Protein AF-A0A7S2PQ21-F1 (afdb_monomer)

Structure (mmCIF, N/CA/C/O backbone):
data_AF-A0A7S2PQ21-F1
#
_entry.id   AF-A0A7S2PQ21-F1
#
loop_
_atom_site.group_PDB
_atom_site.id
_atom_site.type_symbol
_atom_site.label_atom_id
_atom_site.label_alt_id
_atom_site.label_comp_id
_atom_site.label_asym_id
_atom_site.label_entity_id
_atom_site.label_seq_id
_atom_site.pdbx_PDB_ins_code
_atom_site.Cartn_x
_atom_site.Cartn_y
_atom_site.Cartn_z
_atom_site.occupancy
_atom_site.B_iso_or_equiv
_atom_site.auth_seq_id
_atom_site.auth_comp_id
_atom_site.auth_asym_id
_atom_site.auth_atom_id
_atom_site.pdbx_PDB_model_num
ATOM 1 N N . LEU A 1 1 ? -9.862 -6.350 12.974 1.00 85.56 1 LEU A N 1
ATOM 2 C CA . LEU A 1 1 ? -9.226 -5.192 12.278 1.00 85.56 1 LEU A CA 1
ATOM 3 C C . LEU A 1 1 ? -7.783 -5.440 11.818 1.00 85.56 1 LEU A C 1
ATOM 5 O O . LEU A 1 1 ? -7.536 -5.304 10.628 1.00 85.56 1 LEU A O 1
ATOM 9 N N . THR A 1 2 ? -6.834 -5.803 12.693 1.00 87.31 2 THR A N 1
ATOM 10 C CA . THR A 1 2 ? -5.398 -5.960 12.340 1.00 87.31 2 TH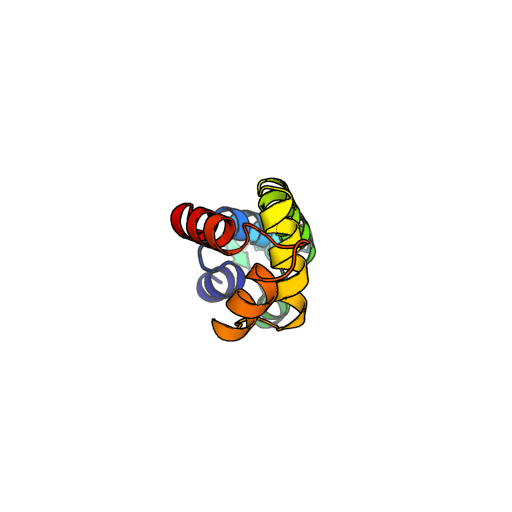R A CA 1
ATOM 11 C C . THR A 1 2 ? -5.142 -6.865 11.132 1.00 87.31 2 THR A C 1
ATOM 13 O O . THR A 1 2 ? -4.386 -6.486 10.244 1.00 87.31 2 THR A O 1
ATOM 16 N N . GLY A 1 3 ? -5.821 -8.014 11.042 1.00 87.88 3 GLY A N 1
ATOM 17 C CA . GLY A 1 3 ? -5.714 -8.908 9.882 1.00 87.88 3 GLY A CA 1
ATOM 18 C C . GLY A 1 3 ? -6.205 -8.282 8.570 1.00 87.88 3 GLY A C 1
ATOM 19 O O . GLY A 1 3 ? -5.571 -8.467 7.537 1.00 87.88 3 GLY A O 1
ATOM 20 N N . ILE A 1 4 ? -7.282 -7.488 8.610 1.00 88.00 4 ILE A N 1
ATOM 21 C CA . ILE A 1 4 ? -7.814 -6.787 7.428 1.00 88.00 4 ILE A CA 1
ATOM 22 C C . ILE A 1 4 ? -6.829 -5.708 6.979 1.00 88.00 4 ILE A C 1
ATOM 24 O O . ILE A 1 4 ? -6.499 -5.636 5.800 1.00 88.00 4 ILE A O 1
ATOM 28 N N . VAL A 1 5 ? -6.311 -4.923 7.930 1.00 87.56 5 VAL A N 1
ATOM 29 C CA . VAL A 1 5 ? -5.291 -3.903 7.664 1.00 87.56 5 VAL A CA 1
ATOM 30 C C . VAL A 1 5 ? -4.072 -4.552 7.016 1.00 87.56 5 VAL A C 1
ATOM 32 O O . VAL A 1 5 ? -3.702 -4.155 5.922 1.00 87.56 5 VAL A O 1
ATOM 35 N N . TYR A 1 6 ? -3.504 -5.602 7.613 1.00 85.88 6 TYR A N 1
ATOM 36 C CA . TYR A 1 6 ? -2.347 -6.289 7.036 1.00 85.88 6 TYR A CA 1
ATOM 37 C C . TYR A 1 6 ? -2.639 -6.882 5.650 1.00 85.88 6 TYR A C 1
ATOM 39 O O . TYR A 1 6 ? -1.829 -6.740 4.739 1.00 85.88 6 TYR A O 1
ATOM 47 N N . GLN A 1 7 ? -3.800 -7.513 5.451 1.00 83.69 7 GLN A N 1
ATOM 48 C CA . GLN A 1 7 ? -4.172 -8.089 4.157 1.00 83.69 7 GLN A CA 1
ATOM 49 C C . GLN A 1 7 ? -4.242 -7.021 3.057 1.00 83.69 7 GLN A C 1
ATOM 51 O O . GLN A 1 7 ? -3.760 -7.259 1.948 1.00 83.69 7 GLN A O 1
ATOM 56 N N . LYS A 1 8 ? -4.833 -5.864 3.375 1.00 80.62 8 LYS A N 1
ATOM 57 C CA . LYS A 1 8 ? -5.026 -4.734 2.462 1.00 80.62 8 LYS A CA 1
ATOM 58 C C . LYS A 1 8 ? -3.703 -4.011 2.187 1.00 80.62 8 LYS A C 1
ATOM 60 O O . LYS A 1 8 ? -3.397 -3.700 1.045 1.00 80.62 8 LYS A O 1
ATOM 65 N N . THR A 1 9 ? -2.880 -3.800 3.206 1.00 82.25 9 THR A N 1
ATOM 66 C CA . THR A 1 9 ? -1.699 -2.925 3.118 1.00 82.25 9 THR A CA 1
ATOM 67 C C . THR A 1 9 ? -0.384 -3.676 2.939 1.00 82.25 9 THR A C 1
ATOM 69 O O . THR A 1 9 ? 0.657 -3.050 2.743 1.00 82.25 9 THR A O 1
ATOM 72 N N . LYS A 1 10 ? -0.408 -5.010 3.068 1.00 80.50 10 LYS A N 1
ATOM 73 C CA . LYS A 1 10 ? 0.768 -5.896 3.115 1.00 80.50 10 LYS A CA 1
ATOM 74 C C . LYS A 1 10 ? 1.813 -5.471 4.153 1.00 80.50 10 LYS A C 1
ATOM 76 O O . LYS A 1 10 ? 2.994 -5.760 4.009 1.00 80.50 10 LYS A O 1
ATOM 81 N N . GLY A 1 11 ? 1.374 -4.779 5.206 1.00 78.00 11 GLY A N 1
ATOM 82 C CA . GLY A 1 11 ? 2.247 -4.290 6.274 1.00 78.00 11 GLY A CA 1
ATOM 83 C C . GLY A 1 11 ? 3.043 -3.031 5.923 1.00 78.00 11 GLY A C 1
ATOM 84 O O . GLY A 1 11 ? 3.855 -2.600 6.734 1.00 78.00 11 GLY A O 1
ATOM 85 N N . ASN A 1 12 ? 2.807 -2.408 4.766 1.00 77.06 12 ASN A N 1
ATOM 86 C CA . ASN A 1 12 ? 3.461 -1.152 4.417 1.00 77.06 12 ASN A CA 1
ATOM 87 C C . ASN A 1 12 ? 2.916 -0.000 5.298 1.00 77.06 12 ASN A C 1
ATOM 89 O O . ASN A 1 12 ? 1.715 0.284 5.224 1.00 77.06 12 ASN A O 1
ATOM 93 N N . PRO A 1 13 ? 3.751 0.691 6.103 1.00 79.81 13 PRO A N 1
ATOM 94 C CA . PRO A 1 13 ? 3.283 1.708 7.052 1.00 79.81 13 PRO A CA 1
ATOM 95 C C . PRO A 1 13 ? 2.517 2.875 6.416 1.00 79.81 13 PRO A C 1
ATOM 97 O O . PRO A 1 13 ? 1.564 3.372 7.014 1.00 79.81 13 PRO A O 1
ATOM 100 N N . PHE A 1 14 ? 2.877 3.280 5.194 1.00 76.94 14 PHE A N 1
ATOM 101 C CA . PHE A 1 14 ? 2.149 4.316 4.461 1.00 76.94 14 PHE A CA 1
ATOM 102 C C . PHE A 1 14 ? 0.738 3.837 4.109 1.00 76.94 14 PHE A C 1
ATOM 104 O O . PHE A 1 14 ? -0.242 4.504 4.428 1.00 76.94 14 PHE A O 1
ATOM 111 N N . PHE A 1 15 ? 0.607 2.633 3.543 1.00 77.88 15 PHE A N 1
ATOM 112 C CA . PHE A 1 15 ? -0.708 2.064 3.242 1.00 77.88 15 PHE A CA 1
ATOM 113 C C . PHE A 1 15 ? -1.547 1.817 4.497 1.00 77.88 15 PHE A C 1
ATOM 115 O O . PHE A 1 15 ? -2.764 1.971 4.448 1.00 77.88 15 PHE A O 1
ATOM 122 N N . VAL A 1 16 ? -0.922 1.465 5.625 1.00 86.56 16 VAL A N 1
ATOM 123 C CA . VAL A 1 16 ? -1.603 1.386 6.927 1.00 86.56 16 VAL A CA 1
ATOM 124 C C . VAL A 1 16 ? -2.195 2.736 7.306 1.00 86.56 16 VAL A C 1
ATOM 126 O O . VAL A 1 16 ? -3.380 2.800 7.630 1.00 86.56 16 VAL A O 1
ATOM 129 N N . LEU A 1 17 ? -1.403 3.805 7.235 1.00 85.69 17 LEU A N 1
ATOM 130 C CA . LEU A 1 17 ? -1.861 5.145 7.582 1.00 85.69 17 LEU A CA 1
ATOM 131 C C . LEU A 1 17 ? -3.016 5.600 6.676 1.00 85.69 17 LEU A C 1
ATOM 133 O O . LEU A 1 17 ? -4.056 6.026 7.178 1.00 85.69 17 LEU A O 1
ATOM 137 N N . GLU A 1 18 ? -2.865 5.449 5.362 1.00 79.56 18 GLU A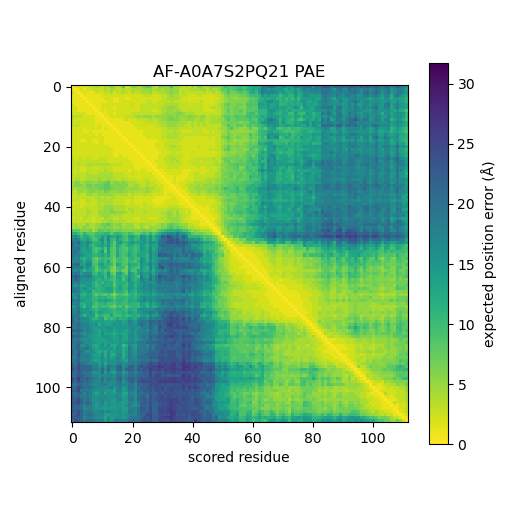 N 1
ATOM 138 C CA . GLU A 1 18 ? -3.869 5.858 4.373 1.00 79.56 18 GLU A CA 1
ATOM 139 C C . GLU A 1 18 ? -5.172 5.063 4.499 1.00 79.56 18 GLU A C 1
ATOM 141 O O . GLU A 1 18 ? -6.266 5.630 4.487 1.00 79.56 18 GLU A O 1
ATOM 146 N N . PHE A 1 19 ? -5.072 3.745 4.687 1.00 84.56 19 PHE A N 1
ATOM 147 C CA . PHE A 1 19 ? -6.242 2.895 4.875 1.00 84.56 19 PHE A CA 1
ATOM 148 C C . PHE A 1 19 ? -6.996 3.267 6.158 1.00 84.56 19 PHE A C 1
ATOM 150 O O . PHE A 1 19 ? -8.214 3.435 6.131 1.00 84.56 19 PHE A O 1
ATOM 157 N N . MET A 1 20 ? -6.285 3.490 7.267 1.00 88.12 20 MET A N 1
ATOM 158 C CA . MET A 1 20 ? -6.900 3.906 8.533 1.00 88.12 20 MET A CA 1
ATOM 159 C C . MET A 1 20 ? -7.573 5.283 8.432 1.00 88.12 20 MET A C 1
ATOM 161 O O . MET A 1 20 ? -8.665 5.471 8.974 1.00 88.12 20 MET A O 1
ATOM 165 N N . GLN A 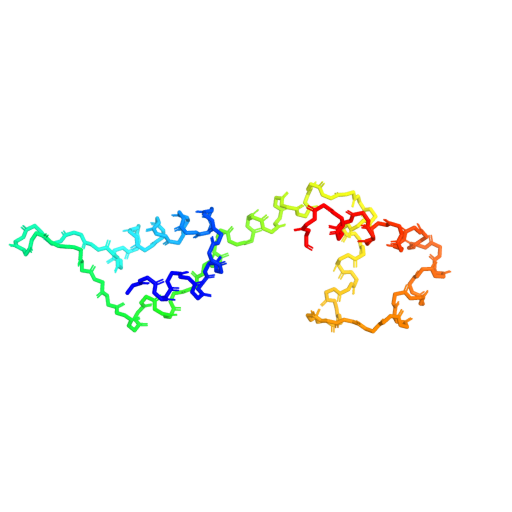1 21 ? -6.965 6.236 7.716 1.00 85.88 21 GLN A N 1
ATOM 166 C CA . GLN A 1 21 ? -7.574 7.543 7.455 1.00 85.88 21 GLN A CA 1
ATOM 167 C C . GLN A 1 21 ? -8.839 7.430 6.597 1.00 85.88 21 GLN A C 1
ATOM 169 O O . GLN A 1 21 ? -9.845 8.055 6.931 1.00 85.88 21 GLN A O 1
ATOM 174 N N . SER A 1 22 ? -8.821 6.600 5.549 1.00 84.12 22 SER A N 1
ATOM 175 C CA . SER A 1 22 ? -9.989 6.335 4.698 1.00 84.12 22 SER A CA 1
ATOM 176 C C . SER A 1 22 ? -11.156 5.737 5.493 1.00 84.12 22 SER A C 1
ATOM 178 O O . SER A 1 22 ? -12.288 6.212 5.403 1.00 84.12 22 SER A O 1
ATOM 180 N N . LEU A 1 23 ? -10.885 4.747 6.352 1.00 87.88 23 LEU A N 1
ATOM 181 C CA . LEU A 1 23 ? -11.918 4.154 7.206 1.00 87.88 23 LEU A CA 1
ATOM 182 C C . LEU A 1 23 ? -12.526 5.182 8.163 1.00 87.88 23 LEU A C 1
ATOM 184 O O . LEU A 1 23 ? -13.737 5.184 8.381 1.00 87.88 23 LEU A O 1
ATOM 188 N N . LYS A 1 24 ? -11.705 6.075 8.724 1.00 88.75 24 LYS A N 1
ATOM 189 C CA . LYS A 1 24 ? -12.186 7.147 9.600 1.00 88.75 24 LYS A CA 1
ATOM 190 C C . LYS A 1 24 ? -13.024 8.173 8.832 1.00 88.75 24 LYS A C 1
ATOM 192 O O . LYS A 1 24 ? -14.100 8.533 9.301 1.00 88.75 24 LYS A O 1
ATOM 197 N N . SER A 1 25 ? -12.556 8.647 7.675 1.00 83.56 25 SER A N 1
ATOM 198 C CA . SER A 1 25 ? -13.245 9.689 6.896 1.00 83.56 25 SER A CA 1
ATOM 199 C C . SER A 1 25 ? -14.594 9.219 6.349 1.00 83.56 25 SER A C 1
ATOM 201 O O . SER A 1 25 ? -15.534 10.005 6.285 1.00 83.56 25 SER A O 1
ATOM 203 N N . ARG A 1 26 ? -14.715 7.924 6.036 1.00 84.94 26 ARG A N 1
ATOM 204 C CA . ARG A 1 26 ? -15.963 7.277 5.600 1.00 84.94 26 ARG A CA 1
ATOM 205 C C . ARG A 1 26 ? -16.873 6.846 6.755 1.00 84.94 26 ARG A C 1
ATOM 207 O O . ARG A 1 26 ? -17.926 6.265 6.516 1.00 84.94 26 ARG A O 1
ATOM 214 N N . GLY A 1 27 ? -16.476 7.083 8.008 1.00 87.81 27 GLY A N 1
ATOM 215 C CA . GLY A 1 27 ? -17.244 6.665 9.184 1.00 8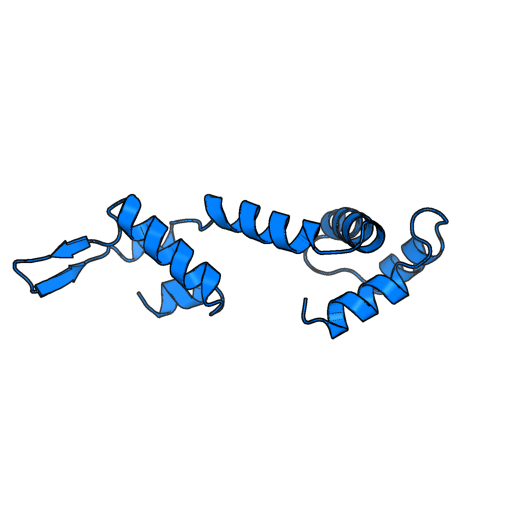7.81 27 GLY A CA 1
ATOM 216 C C . GLY A 1 27 ? -17.301 5.145 9.384 1.00 87.81 27 GLY A C 1
ATOM 217 O O . GLY A 1 27 ? -18.165 4.651 10.101 1.00 87.81 27 GLY A O 1
ATOM 218 N N . LEU A 1 28 ? -16.393 4.388 8.775 1.00 89.31 28 LEU A N 1
ATOM 219 C CA . LEU A 1 28 ? -16.311 2.929 8.899 1.00 89.31 28 LEU A CA 1
ATOM 220 C C . LEU A 1 28 ? -15.491 2.492 10.116 1.00 89.31 28 LEU A C 1
ATOM 222 O O . LEU A 1 28 ? -15.643 1.376 10.610 1.00 89.31 28 LEU A O 1
ATOM 226 N N . LEU A 1 29 ? -14.653 3.397 10.620 1.00 92.38 29 LEU A N 1
ATOM 227 C CA . LEU A 1 29 ? -13.954 3.283 11.889 1.00 92.38 29 LEU A CA 1
ATOM 228 C C . LEU A 1 29 ? -14.335 4.475 12.770 1.00 92.38 29 LEU A C 1
ATOM 230 O O . LEU A 1 29 ? -13.921 5.605 12.514 1.00 92.38 29 LEU A O 1
ATOM 234 N N . GLN A 1 30 ? -15.112 4.218 13.821 1.00 93.56 30 GLN A N 1
ATOM 235 C CA . GLN A 1 30 ? -15.613 5.254 14.724 1.00 93.56 30 GLN A CA 1
ATOM 236 C C . GLN A 1 30 ? -15.238 4.956 16.169 1.00 93.56 30 GLN A C 1
ATOM 238 O O . GLN A 1 30 ? -15.210 3.803 16.600 1.00 93.56 30 GLN A O 1
ATOM 243 N N . TYR A 1 31 ? -14.970 6.003 16.941 1.00 93.25 31 TYR A N 1
ATOM 244 C CA . TYR A 1 31 ? -14.761 5.862 18.373 1.00 93.25 31 TYR A CA 1
ATOM 245 C C . TYR A 1 31 ? -16.105 5.953 19.101 1.00 93.25 31 TYR A C 1
ATOM 247 O O . TYR A 1 31 ? -16.762 6.992 19.073 1.00 93.25 31 TYR A O 1
ATOM 255 N N . ASN A 1 32 ? -16.515 4.870 19.763 1.00 94.31 32 ASN A N 1
ATOM 256 C CA . ASN A 1 32 ? -17.704 4.854 20.605 1.00 94.31 32 ASN A CA 1
ATOM 257 C C . ASN A 1 32 ? -17.326 5.321 22.017 1.00 94.31 32 ASN A C 1
ATOM 259 O O . ASN A 1 32 ? -16.661 4.602 22.767 1.00 94.31 32 ASN A O 1
ATOM 263 N N . SER A 1 33 ? -17.766 6.527 22.376 1.00 92.75 33 SER A N 1
ATOM 264 C CA . SER A 1 33 ? -17.489 7.159 23.670 1.00 92.75 33 SER A CA 1
ATOM 265 C C . SER A 1 33 ? -18.126 6.423 24.852 1.00 92.75 33 SER A C 1
ATOM 267 O O . SER A 1 33 ? -17.503 6.332 25.908 1.00 92.75 33 SER A O 1
ATOM 269 N N . HIS A 1 34 ? -19.319 5.847 24.675 1.00 94.50 34 HIS A N 1
ATOM 270 C CA . HIS A 1 34 ? -20.012 5.086 25.718 1.00 94.50 34 HIS A CA 1
ATOM 271 C C . HIS A 1 34 ? -19.274 3.792 26.063 1.00 94.50 34 HIS A C 1
ATOM 273 O O . HIS A 1 34 ? -19.099 3.461 27.232 1.00 94.50 34 HIS A O 1
ATOM 279 N N . GLN A 1 35 ? -18.804 3.074 25.043 1.00 93.50 35 GLN A N 1
ATOM 280 C CA . GLN A 1 35 ? -18.085 1.810 25.206 1.00 93.50 35 GLN A CA 1
ATOM 281 C C . GLN A 1 35 ? -16.566 1.995 25.364 1.00 93.50 35 GLN A C 1
ATOM 283 O O . GLN A 1 35 ? -15.852 1.011 25.545 1.00 93.50 35 GLN A O 1
ATOM 288 N N . LYS A 1 36 ? -16.068 3.238 25.268 1.00 94.38 36 LYS A N 1
ATOM 289 C CA . LYS A 1 36 ? -14.641 3.609 25.298 1.00 94.38 36 LYS A CA 1
ATOM 290 C C . LYS A 1 36 ? -13.774 2.760 24.360 1.00 94.38 36 LYS A C 1
ATOM 292 O O . LYS A 1 36 ? -12.668 2.350 24.711 1.00 94.38 36 LYS A O 1
ATOM 297 N N . ARG A 1 37 ? -14.286 2.463 23.163 1.00 93.81 37 ARG A N 1
ATOM 298 C CA . ARG A 1 37 ? -13.606 1.601 22.186 1.00 93.81 37 ARG A CA 1
ATOM 299 C C . ARG A 1 37 ? -13.862 2.045 20.759 1.00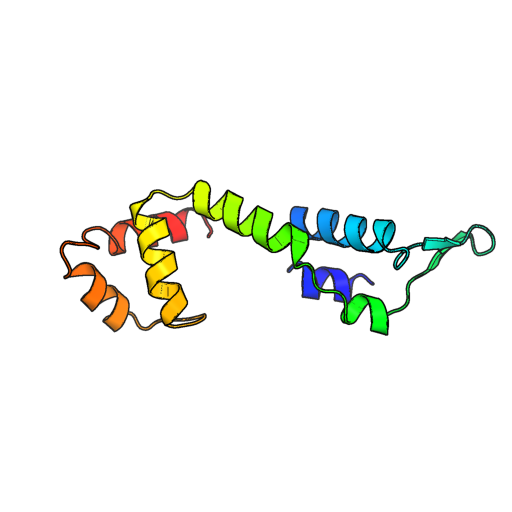 93.81 37 ARG A C 1
ATOM 301 O O . ARG A 1 37 ? -14.892 2.637 20.447 1.00 93.81 37 ARG A O 1
ATOM 308 N N . TRP A 1 38 ? -12.942 1.672 19.880 1.00 93.00 38 TRP A N 1
ATOM 309 C CA . TRP A 1 38 ? -13.169 1.739 18.445 1.00 93.00 38 TRP A CA 1
ATOM 310 C C . TRP A 1 38 ? -14.168 0.664 18.014 1.00 93.00 38 TRP A C 1
ATOM 312 O O . TRP A 1 38 ? -14.116 -0.480 18.482 1.00 93.00 38 TRP A O 1
ATOM 322 N N . VAL A 1 39 ? -15.077 1.057 17.130 1.00 94.25 39 VAL A N 1
ATOM 323 C CA . VAL A 1 39 ? -16.111 0.220 16.531 1.00 94.25 39 VAL A CA 1
ATOM 324 C C . VAL A 1 39 ? -15.963 0.305 15.018 1.00 94.25 39 VAL A C 1
ATOM 326 O O . VAL A 1 39 ? -15.771 1.383 14.455 1.00 94.25 39 VAL A O 1
ATOM 329 N N . TRP A 1 40 ? -16.022 -0.854 14.376 1.00 93.31 40 TRP A N 1
ATOM 330 C CA . TRP A 1 40 ? -15.994 -1.020 12.929 1.00 93.31 40 TRP A CA 1
ATOM 331 C C . TRP A 1 40 ? -16.853 -2.233 12.567 1.00 93.31 40 TRP A C 1
ATOM 333 O O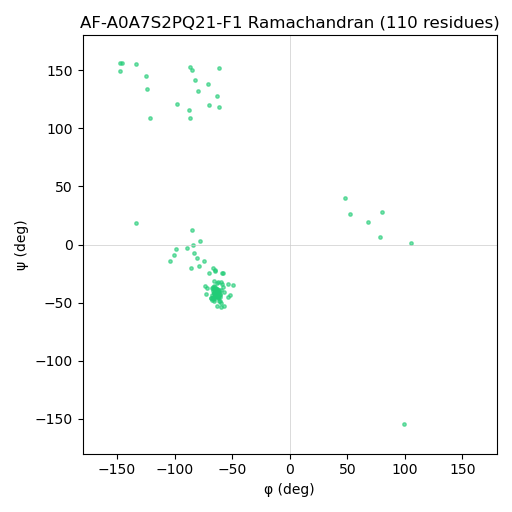 . TRP A 1 40 ? -17.043 -3.132 13.390 1.00 93.31 40 TRP A O 1
ATOM 343 N N . ASN A 1 41 ? -17.353 -2.271 11.336 1.00 89.94 41 ASN A N 1
ATOM 344 C CA . ASN A 1 41 ? -18.008 -3.452 10.779 1.00 89.94 41 ASN A CA 1
ATOM 345 C C . ASN A 1 41 ? -16.989 -4.217 9.924 1.00 89.94 41 ASN A C 1
ATOM 347 O O . ASN A 1 41 ? -16.425 -3.645 8.990 1.00 89.94 41 ASN A O 1
ATOM 351 N N . GLU A 1 42 ? -16.715 -5.482 10.249 1.00 86.31 42 GLU A N 1
ATOM 352 C CA . GLU A 1 42 ? -15.695 -6.264 9.538 1.00 86.31 42 GLU A CA 1
ATOM 353 C C . GLU A 1 42 ? -16.043 -6.551 8.079 1.00 86.31 42 GLU A C 1
ATOM 355 O O . GLU A 1 42 ? -15.147 -6.473 7.239 1.00 86.31 42 GLU A O 1
ATOM 360 N N . ASP A 1 43 ? -17.308 -6.822 7.765 1.00 85.62 43 ASP A N 1
ATOM 361 C CA . ASP A 1 43 ? -17.747 -7.124 6.401 1.00 85.62 43 ASP A CA 1
ATOM 362 C C . ASP A 1 43 ? -17.598 -5.898 5.500 1.00 85.62 43 ASP A C 1
ATOM 364 O O . ASP A 1 43 ? -17.005 -5.977 4.423 1.00 85.62 43 ASP A O 1
ATOM 368 N N . ILE A 1 44 ? -18.024 -4.733 5.997 1.00 84.31 44 ILE A N 1
ATOM 369 C CA . ILE A 1 44 ? -17.892 -3.466 5.269 1.00 84.31 44 ILE A CA 1
ATOM 370 C C . ILE A 1 44 ? -16.409 -3.102 5.111 1.00 84.31 44 ILE A C 1
ATOM 372 O O . ILE A 1 44 ? -15.944 -2.836 4.008 1.00 84.31 44 ILE A O 1
ATOM 376 N N . THR A 1 45 ? -15.623 -3.190 6.189 1.00 85.00 45 THR A N 1
ATOM 377 C CA . THR A 1 45 ? -14.184 -2.858 6.171 1.00 85.00 45 THR A CA 1
ATOM 378 C C . THR A 1 45 ? -13.389 -3.768 5.227 1.00 85.00 45 THR A C 1
ATOM 380 O O . THR A 1 45 ? -12.391 -3.346 4.642 1.00 85.00 45 THR A O 1
ATOM 383 N N . ARG A 1 46 ? -13.802 -5.031 5.069 1.00 82.69 46 ARG A N 1
ATOM 384 C CA . ARG A 1 46 ? -13.181 -5.979 4.134 1.00 82.69 46 ARG A CA 1
ATOM 385 C C . ARG A 1 46 ? -13.529 -5.656 2.679 1.00 82.69 46 ARG A C 1
ATOM 387 O O . ARG A 1 46 ? -12.668 -5.831 1.811 1.00 82.69 46 ARG A O 1
ATOM 394 N N . GLY A 1 47 ? -14.750 -5.181 2.435 1.00 79.00 47 GLY A N 1
ATOM 395 C CA . GLY A 1 47 ? -15.225 -4.726 1.129 1.00 79.00 47 GLY A CA 1
ATOM 396 C C . GLY A 1 47 ? -14.576 -3.425 0.654 1.00 79.00 47 GLY A C 1
ATOM 397 O O . GLY A 1 47 ? -14.451 -3.227 -0.549 1.00 79.00 47 GLY A O 1
ATOM 398 N N . GLU A 1 48 ? -14.084 -2.583 1.567 1.00 80.12 48 GLU A N 1
ATOM 399 C CA . GLU A 1 48 ? -13.429 -1.329 1.189 1.00 80.12 48 GLU A CA 1
ATOM 400 C C . GLU A 1 48 ? -12.158 -1.556 0.371 1.00 80.12 48 GLU A C 1
ATOM 402 O O . GLU A 1 48 ? -11.223 -2.264 0.769 1.00 80.12 48 GLU A O 1
ATOM 407 N N . GLU A 1 49 ? -12.093 -0.898 -0.774 1.00 67.94 49 GLU A N 1
ATOM 408 C CA . GLU A 1 49 ? -10.878 -0.800 -1.558 1.00 67.94 49 GLU A CA 1
ATOM 409 C C . GLU A 1 49 ? -9.996 0.353 -1.064 1.00 67.94 49 GLU A C 1
ATOM 411 O O . GLU A 1 49 ? -10.460 1.388 -0.589 1.00 67.94 49 GLU A O 1
ATOM 416 N N . ILE A 1 50 ? -8.683 0.199 -1.226 1.00 65.38 50 ILE A N 1
ATOM 417 C CA . ILE A 1 50 ? -7.686 1.243 -0.925 1.00 65.38 50 ILE A CA 1
ATOM 418 C C . ILE A 1 50 ? -7.525 2.192 -2.138 1.00 65.38 50 ILE A C 1
ATOM 420 O O . ILE A 1 50 ? -6.563 2.956 -2.233 1.00 65.38 50 ILE A O 1
ATOM 424 N N . THR A 1 51 ? -8.429 2.110 -3.120 1.00 58.41 51 THR A N 1
ATOM 425 C CA . THR A 1 51 ? -8.209 2.493 -4.525 1.00 58.41 51 THR A CA 1
ATOM 426 C C . THR A 1 51 ? -7.820 3.952 -4.725 1.00 58.41 51 THR A C 1
ATOM 428 O O . THR A 1 51 ? -6.996 4.232 -5.593 1.00 58.41 51 THR A O 1
ATOM 431 N N . ASN A 1 52 ? -8.304 4.877 -3.891 1.00 55.09 52 ASN A N 1
ATOM 432 C CA . ASN A 1 52 ? -8.005 6.298 -4.089 1.00 55.09 52 ASN A CA 1
ATOM 433 C C . ASN A 1 52 ? -6.524 6.651 -3.863 1.00 55.09 52 ASN A C 1
ATOM 435 O O . ASN A 1 52 ? -5.973 7.443 -4.622 1.00 55.09 52 ASN A O 1
ATOM 439 N N . ASN A 1 53 ? -5.850 6.037 -2.884 1.00 54.59 53 ASN A N 1
ATOM 440 C CA . ASN A 1 53 ? -4.480 6.434 -2.512 1.00 54.59 53 ASN A CA 1
ATOM 441 C C . ASN A 1 53 ? -3.415 5.455 -3.024 1.00 54.59 53 ASN A C 1
ATOM 443 O O . ASN A 1 53 ? -2.235 5.799 -3.101 1.00 54.59 53 ASN A O 1
ATOM 447 N N . VAL A 1 54 ? -3.828 4.258 -3.458 1.00 61.03 54 VAL A N 1
ATOM 448 C CA . VAL A 1 54 ? -2.952 3.311 -4.162 1.00 61.03 54 VAL A CA 1
ATOM 449 C C . VAL A 1 54 ? -2.534 3.863 -5.519 1.00 61.03 54 VAL A C 1
ATOM 451 O O . VAL A 1 54 ? -1.356 3.786 -5.849 1.00 61.03 54 VAL A O 1
ATOM 454 N N . LEU A 1 55 ? -3.448 4.482 -6.274 1.00 64.31 55 LEU A N 1
ATOM 455 C CA . LEU A 1 55 ? -3.101 5.088 -7.561 1.00 64.31 55 LEU A CA 1
ATOM 456 C C . LEU A 1 55 ? -2.093 6.229 -7.385 1.00 64.31 55 LEU A C 1
ATOM 458 O O . LEU A 1 55 ? -1.126 6.306 -8.139 1.00 64.31 55 LEU A O 1
ATOM 462 N N . HIS A 1 56 ? -2.275 7.068 -6.361 1.00 63.56 56 HIS A N 1
ATOM 463 C CA . HIS A 1 56 ? -1.344 8.151 -6.049 1.00 63.56 56 HIS A CA 1
ATOM 464 C C . HIS A 1 56 ? 0.032 7.615 -5.630 1.00 63.56 56 HIS A C 1
ATOM 466 O O . HIS A 1 56 ? 1.048 8.102 -6.118 1.00 63.56 56 HIS A O 1
ATOM 472 N N . LEU A 1 57 ? 0.095 6.578 -4.782 1.00 62.66 57 LEU A N 1
ATOM 473 C CA . LEU A 1 57 ? 1.378 5.996 -4.379 1.00 62.66 57 LEU A CA 1
ATOM 474 C C . LEU A 1 57 ? 2.077 5.275 -5.532 1.00 62.66 57 LEU A C 1
ATOM 476 O O . LEU A 1 57 ? 3.275 5.465 -5.720 1.00 62.66 57 LEU A O 1
ATOM 480 N N . LEU A 1 58 ? 1.355 4.451 -6.292 1.00 70.94 58 LEU A N 1
ATOM 481 C CA . LEU A 1 58 ? 1.915 3.768 -7.455 1.00 70.94 58 LEU A CA 1
ATOM 482 C C . LEU A 1 58 ? 2.396 4.786 -8.485 1.00 70.94 58 LEU A C 1
ATOM 484 O O . LEU A 1 58 ? 3.497 4.633 -8.996 1.00 70.94 58 LEU A O 1
ATOM 488 N N . SER A 1 59 ? 1.643 5.867 -8.708 1.00 74.00 59 SER A N 1
ATOM 489 C CA . SER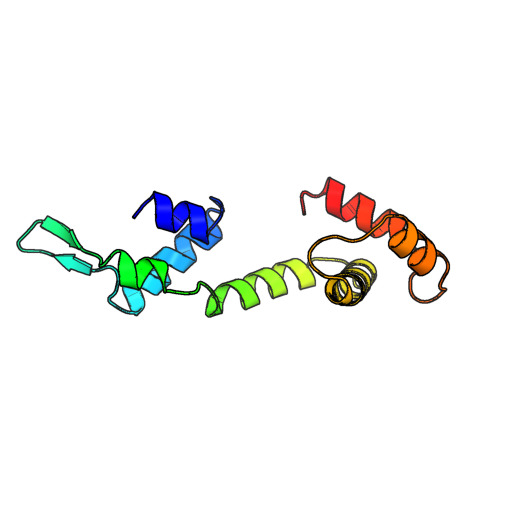 A 1 59 ? 2.082 6.980 -9.557 1.00 74.00 59 SER A CA 1
ATOM 490 C C . SER A 1 59 ? 3.334 7.656 -9.004 1.00 74.00 59 SER A C 1
ATOM 492 O O . SER A 1 59 ? 4.285 7.857 -9.744 1.00 74.00 59 SER A O 1
ATOM 494 N N . SER A 1 60 ? 3.392 7.958 -7.704 1.00 69.44 60 SER A N 1
ATOM 495 C CA . SER A 1 60 ? 4.566 8.581 -7.082 1.00 69.44 60 SER A CA 1
ATOM 496 C C . SER A 1 60 ? 5.807 7.687 -7.136 1.00 69.44 60 SER A C 1
ATOM 498 O O . SER A 1 60 ? 6.892 8.194 -7.404 1.00 69.44 60 SER A O 1
ATOM 500 N N . LYS A 1 61 ? 5.660 6.376 -6.912 1.00 69.62 61 LYS A N 1
ATOM 501 C CA . LYS A 1 61 ? 6.749 5.403 -7.058 1.00 69.62 61 LYS A CA 1
ATOM 502 C C . LYS A 1 61 ? 7.189 5.278 -8.510 1.00 69.62 61 LYS A C 1
ATOM 504 O O . LYS A 1 61 ? 8.379 5.327 -8.783 1.00 69.62 61 LYS A O 1
ATOM 509 N N . MET A 1 62 ? 6.236 5.160 -9.432 1.00 78.56 62 MET A N 1
ATOM 510 C CA . MET A 1 62 ? 6.510 5.042 -10.861 1.00 78.56 62 MET A CA 1
ATOM 511 C C . MET A 1 62 ? 7.219 6.294 -11.386 1.00 78.56 62 MET A C 1
ATOM 513 O O . MET A 1 62 ? 8.212 6.157 -12.083 1.00 78.56 62 MET A O 1
ATOM 517 N N . ASN A 1 63 ? 6.809 7.490 -10.956 1.00 80.06 63 ASN A N 1
ATOM 518 C CA . ASN A 1 63 ? 7.469 8.756 -11.294 1.00 80.06 63 ASN A CA 1
ATOM 519 C C . ASN A 1 63 ? 8.897 8.879 -10.730 1.00 80.06 63 ASN A C 1
ATOM 521 O O . ASN A 1 63 ? 9.672 9.687 -11.229 1.00 80.06 63 ASN A O 1
ATOM 525 N N . GLY A 1 64 ? 9.241 8.119 -9.685 1.00 74.75 64 GLY A N 1
ATOM 526 C CA . GLY A 1 64 ? 10.598 8.056 -9.135 1.00 74.75 64 GLY A CA 1
ATOM 527 C C . GLY A 1 64 ? 11.543 7.142 -9.921 1.00 74.75 64 GLY A C 1
ATOM 528 O O . GLY A 1 64 ? 12.749 7.171 -9.691 1.00 74.75 64 GLY A O 1
ATOM 529 N N . LEU A 1 65 ? 11.012 6.335 -10.843 1.00 79.12 65 LEU A N 1
ATOM 530 C CA . LEU A 1 65 ? 11.796 5.468 -11.717 1.00 79.12 65 LEU A CA 1
ATOM 531 C C . LEU A 1 65 ? 12.232 6.235 -12.967 1.00 79.12 65 LEU A C 1
ATOM 533 O O . LEU A 1 65 ? 11.543 7.148 -13.424 1.00 79.12 65 LEU A O 1
ATOM 537 N N . SER A 1 66 ? 13.352 5.828 -13.564 1.00 79.81 66 SER A N 1
ATOM 538 C CA . SER A 1 66 ? 13.784 6.388 -14.846 1.00 79.81 66 SER A CA 1
ATOM 539 C C . SER A 1 66 ? 12.756 6.108 -15.948 1.00 79.81 66 SER A C 1
ATOM 541 O O . SER A 1 66 ? 12.057 5.090 -15.919 1.00 79.81 66 SER A O 1
ATOM 543 N N . ASP A 1 67 ? 12.692 6.981 -16.955 1.00 79.31 67 ASP A N 1
ATOM 544 C CA . ASP A 1 67 ? 11.745 6.854 -18.073 1.00 79.31 67 ASP A CA 1
ATOM 545 C C . ASP A 1 67 ? 11.824 5.487 -18.771 1.00 79.31 67 ASP A C 1
ATOM 547 O O . ASP A 1 67 ? 10.801 4.923 -19.173 1.00 79.31 67 ASP A O 1
ATOM 551 N N . ASN A 1 68 ? 13.026 4.907 -18.844 1.00 75.00 68 ASN A N 1
ATOM 552 C CA . ASN A 1 68 ? 13.249 3.576 -19.406 1.00 75.00 68 ASN A CA 1
ATOM 553 C C . ASN A 1 68 ? 12.552 2.483 -18.578 1.00 75.00 68 ASN A C 1
ATOM 555 O O . ASN A 1 68 ? 11.886 1.612 -19.138 1.00 75.00 68 ASN A O 1
ATOM 559 N N . VAL A 1 69 ? 12.651 2.547 -17.246 1.00 76.75 69 VAL A N 1
ATOM 560 C CA . VAL A 1 69 ? 12.011 1.579 -16.341 1.00 76.75 69 VAL A CA 1
ATOM 561 C C . VAL A 1 69 ? 10.493 1.777 -16.314 1.00 76.75 69 VAL A C 1
ATOM 563 O O . VAL A 1 69 ? 9.747 0.800 -16.323 1.00 76.75 69 VAL A O 1
ATOM 566 N N . GLN A 1 70 ? 10.004 3.018 -16.363 1.00 82.12 70 GLN A N 1
ATOM 567 C CA . GLN A 1 70 ? 8.564 3.285 -16.463 1.00 82.12 70 GLN A CA 1
ATOM 568 C C . GLN A 1 70 ? 7.963 2.740 -17.764 1.00 82.12 70 GLN A C 1
ATOM 570 O O . GLN A 1 70 ? 6.893 2.131 -17.754 1.00 82.12 70 GLN A O 1
ATOM 575 N N . THR A 1 71 ? 8.641 2.958 -18.892 1.00 79.56 71 THR A N 1
ATOM 576 C CA . THR A 1 71 ? 8.212 2.479 -20.215 1.00 79.56 71 THR A CA 1
ATOM 577 C C . THR A 1 71 ? 8.178 0.954 -20.266 1.00 79.56 71 THR A C 1
ATOM 579 O O . THR A 1 71 ? 7.234 0.367 -20.799 1.00 79.56 71 THR A O 1
ATOM 582 N N . LEU A 1 72 ? 9.152 0.309 -1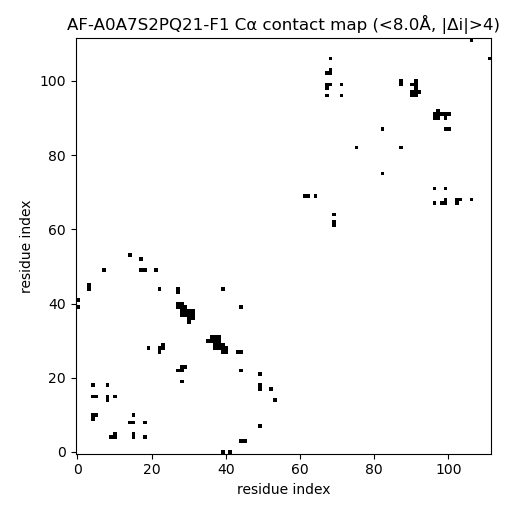9.625 1.00 76.88 72 LEU A N 1
ATOM 583 C CA . LEU A 1 72 ? 9.169 -1.133 -19.435 1.00 76.88 72 LEU A CA 1
ATOM 584 C C . LEU A 1 72 ? 8.001 -1.624 -18.577 1.00 76.88 72 LEU A C 1
ATOM 586 O O . LEU A 1 72 ? 7.279 -2.515 -19.008 1.00 76.88 72 LEU A O 1
ATOM 590 N N . LEU A 1 73 ? 7.792 -1.060 -17.384 1.00 77.69 73 LEU A N 1
ATOM 591 C CA . LEU A 1 73 ? 6.710 -1.487 -16.490 1.00 77.69 73 LEU A CA 1
ATOM 592 C C . LEU A 1 73 ? 5.338 -1.365 -17.161 1.00 77.69 73 LEU A C 1
ATOM 594 O O . LEU A 1 73 ? 4.498 -2.243 -16.990 1.00 77.69 73 LEU A O 1
ATOM 598 N N . LYS A 1 74 ? 5.133 -0.329 -17.985 1.00 80.75 74 LYS A N 1
ATOM 599 C CA . LYS A 1 74 ? 3.922 -0.170 -18.805 1.00 80.75 74 LYS A CA 1
ATOM 600 C C . LYS A 1 74 ? 3.757 -1.306 -19.818 1.00 80.75 74 LYS A C 1
ATOM 602 O O . LYS A 1 74 ? 2.664 -1.850 -19.926 1.00 80.75 74 LYS A O 1
ATOM 607 N N . ALA A 1 75 ? 4.824 -1.684 -20.524 1.00 79.06 75 ALA A N 1
ATOM 608 C CA . ALA A 1 75 ? 4.794 -2.806 -21.464 1.00 79.06 75 ALA A CA 1
ATOM 609 C C . ALA A 1 75 ? 4.573 -4.149 -20.746 1.00 79.06 75 ALA A C 1
ATOM 611 O O . ALA A 1 75 ? 3.778 -4.973 -21.185 1.00 79.06 75 ALA A O 1
ATOM 612 N N . MET A 1 76 ? 5.230 -4.347 -19.604 1.00 77.31 76 MET A N 1
ATOM 613 C CA . MET A 1 76 ? 5.132 -5.553 -18.779 1.00 77.31 76 MET A CA 1
ATOM 614 C C . MET A 1 76 ? 3.742 -5.719 -18.162 1.00 77.31 76 MET A C 1
ATOM 616 O O . MET A 1 76 ? 3.230 -6.833 -18.108 1.00 77.31 76 MET A O 1
ATOM 620 N N . ALA A 1 77 ? 3.095 -4.618 -17.767 1.00 79.19 77 ALA A N 1
ATOM 621 C CA . ALA A 1 77 ? 1.736 -4.625 -17.232 1.00 79.19 77 ALA A CA 1
ATOM 622 C C . ALA A 1 77 ? 0.709 -5.211 -18.218 1.00 79.19 77 ALA A C 1
ATOM 624 O O . ALA A 1 77 ? -0.305 -5.756 -17.782 1.00 79.19 77 ALA A O 1
ATOM 625 N N . CYS A 1 78 ? 0.980 -5.173 -19.530 1.00 81.44 78 CYS A N 1
ATOM 626 C CA . CYS A 1 78 ? 0.146 -5.828 -20.541 1.00 81.44 78 CYS A CA 1
ATOM 627 C C . CYS A 1 78 ? 0.168 -7.364 -20.446 1.00 81.44 78 CYS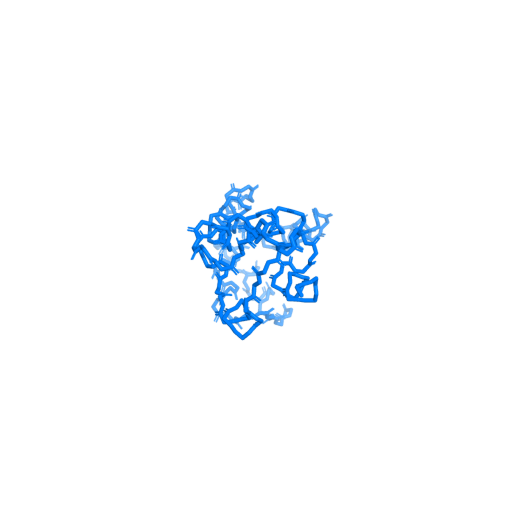 A C 1
ATOM 629 O O . CYS A 1 78 ? -0.748 -8.011 -20.947 1.00 81.44 78 CYS A O 1
ATOM 631 N N . PHE A 1 79 ? 1.184 -7.946 -19.801 1.00 78.75 79 PHE A N 1
ATOM 632 C CA . PHE A 1 79 ? 1.350 -9.393 -19.634 1.00 78.75 79 PHE A CA 1
ATOM 633 C C . PHE A 1 79 ? 0.871 -9.908 -18.264 1.00 78.75 79 PHE A C 1
ATOM 635 O O . PHE A 1 79 ? 0.841 -11.116 -18.041 1.00 78.75 79 PHE A O 1
ATOM 642 N N . GLY A 1 80 ? 0.437 -9.018 -17.363 1.00 69.56 80 GLY A N 1
ATOM 643 C CA . GLY A 1 80 ? -0.103 -9.370 -16.048 1.00 69.56 80 GLY A CA 1
ATOM 644 C C . GLY A 1 80 ? 0.905 -9.233 -14.903 1.00 69.56 80 GLY A C 1
ATOM 645 O O . GLY A 1 80 ? 1.820 -8.416 -14.947 1.00 69.56 80 GLY A O 1
ATOM 646 N N . THR A 1 81 ? 0.704 -9.996 -13.824 1.00 69.62 81 THR A N 1
ATOM 647 C CA . THR A 1 81 ? 1.482 -9.881 -12.571 1.00 69.62 81 THR A CA 1
ATOM 648 C C . THR A 1 81 ? 2.816 -10.629 -12.585 1.00 69.62 81 THR A C 1
ATOM 650 O O . THR A 1 81 ? 3.585 -10.526 -11.633 1.00 69.62 81 THR A O 1
ATOM 653 N N . SER A 1 82 ? 3.084 -11.414 -13.625 1.00 72.31 82 SER A N 1
ATOM 654 C CA . SER A 1 82 ? 4.351 -12.106 -13.847 1.00 72.31 82 SER A CA 1
ATOM 655 C C . SER A 1 82 ? 4.615 -12.213 -15.345 1.00 72.31 82 SER A C 1
ATOM 657 O O . SER A 1 82 ? 3.682 -12.300 -16.140 1.00 72.31 82 SER A O 1
ATOM 659 N N . THR A 1 83 ? 5.890 -12.213 -15.733 1.00 74.31 83 THR A N 1
ATOM 660 C CA . THR A 1 83 ? 6.301 -12.419 -17.124 1.00 74.31 83 THR A CA 1
ATOM 661 C C . THR A 1 83 ? 7.441 -13.427 -17.192 1.00 74.31 83 THR A C 1
ATOM 663 O O . THR A 1 83 ? 8.178 -13.617 -16.225 1.00 74.31 83 THR A O 1
ATOM 666 N N . ASN A 1 84 ? 7.582 -14.079 -18.342 1.00 79.94 84 ASN A N 1
ATOM 667 C CA . ASN A 1 84 ? 8.661 -15.021 -18.610 1.00 79.94 84 ASN A CA 1
ATOM 668 C C . ASN A 1 84 ? 9.946 -14.284 -19.049 1.00 79.94 84 ASN A C 1
ATOM 670 O O . ASN A 1 84 ? 9.870 -13.348 -19.840 1.00 79.94 84 ASN A O 1
ATOM 674 N N . GLU A 1 85 ? 11.122 -14.743 -18.610 1.00 79.69 85 GLU A N 1
ATOM 675 C CA . GLU A 1 85 ? 12.444 -14.218 -19.016 1.00 79.69 85 GLU A CA 1
ATOM 676 C C . GLU A 1 85 ? 12.584 -14.086 -20.542 1.00 79.69 85 GLU A C 1
ATOM 678 O O . GLU A 1 85 ? 13.173 -13.134 -21.044 1.00 79.69 85 GLU A O 1
ATOM 683 N N . SER A 1 86 ? 11.971 -15.001 -21.296 1.00 82.50 86 SER A N 1
ATOM 684 C CA . SER A 1 86 ? 11.916 -14.926 -22.762 1.00 82.50 86 SER A CA 1
ATOM 685 C C . SER A 1 86 ? 11.290 -13.621 -23.275 1.00 82.50 86 SER A C 1
ATOM 687 O O . SER A 1 86 ? 11.825 -13.021 -24.201 1.00 82.50 86 SER A O 1
ATOM 689 N N . VAL A 1 87 ? 10.218 -13.126 -22.647 1.00 80.56 87 VAL A N 1
ATOM 690 C CA . VAL A 1 87 ? 9.573 -11.846 -22.999 1.00 80.56 87 VAL A CA 1
ATOM 691 C C . VAL A 1 87 ? 10.502 -10.666 -22.706 1.00 80.56 87 VAL A C 1
ATOM 693 O O . VAL A 1 87 ? 10.598 -9.747 -23.516 1.00 80.56 87 VAL A O 1
ATOM 696 N N . ILE A 1 88 ? 11.236 -10.707 -21.589 1.00 78.31 88 ILE A N 1
ATOM 697 C CA . ILE A 1 88 ? 12.238 -9.685 -21.240 1.00 78.31 88 ILE A CA 1
ATOM 698 C C . ILE A 1 88 ? 13.386 -9.688 -22.262 1.00 78.31 88 ILE A C 1
ATOM 700 O O . ILE A 1 88 ? 13.854 -8.620 -22.665 1.00 78.31 88 ILE A O 1
ATOM 704 N N . GLY A 1 89 ? 13.802 -10.873 -22.719 1.00 80.50 89 GLY A N 1
ATOM 705 C CA . GLY A 1 89 ? 14.783 -11.051 -23.791 1.00 80.50 89 GLY A CA 1
ATOM 706 C C . GLY A 1 89 ? 14.332 -10.403 -25.099 1.00 80.50 89 GLY A C 1
ATOM 707 O O . GLY A 1 89 ? 15.025 -9.529 -25.611 1.00 80.50 89 GLY A O 1
ATOM 708 N N . TYR A 1 90 ? 13.127 -10.737 -25.573 1.00 81.50 90 TYR A N 1
ATOM 709 C CA . TYR A 1 90 ? 12.559 -10.149 -26.793 1.00 81.50 90 TYR A CA 1
ATOM 710 C C . TYR A 1 90 ? 12.409 -8.626 -26.717 1.00 81.50 90 TYR A C 1
ATOM 712 O O . TYR A 1 90 ? 12.672 -7.927 -27.694 1.00 81.50 90 TYR A O 1
ATOM 720 N N . LEU A 1 91 ? 12.006 -8.089 -25.561 1.00 78.69 91 LEU A N 1
ATOM 721 C CA . LEU A 1 91 ? 11.936 -6.641 -25.371 1.00 78.69 91 LEU A CA 1
ATOM 722 C C . LEU A 1 91 ? 13.334 -6.019 -25.413 1.00 78.69 91 LEU A C 1
ATOM 724 O O . LEU A 1 91 ? 13.517 -5.006 -26.072 1.00 78.69 91 LEU A O 1
ATOM 728 N N . SER A 1 92 ? 14.335 -6.648 -24.797 1.00 77.75 92 SER A N 1
ATOM 729 C CA . SER A 1 92 ? 15.711 -6.133 -24.765 1.00 77.75 92 SER A CA 1
ATOM 730 C C . SER A 1 92 ? 16.389 -6.077 -26.142 1.00 77.75 92 SER A C 1
ATOM 732 O O . SER A 1 92 ? 17.319 -5.293 -26.323 1.00 77.75 92 SER A O 1
ATOM 734 N N . GLU A 1 93 ? 15.928 -6.875 -27.110 1.00 79.94 93 GLU A N 1
ATOM 735 C CA . GLU A 1 93 ? 16.402 -6.860 -28.504 1.00 79.94 93 GLU A CA 1
ATOM 736 C C . GLU A 1 93 ? 15.813 -5.707 -29.334 1.00 79.94 93 GLU A C 1
ATOM 738 O O . GLU A 1 93 ? 16.354 -5.341 -30.380 1.00 79.94 93 GLU A O 1
ATOM 743 N N . SER A 1 94 ? 14.715 -5.102 -28.879 1.00 80.69 94 SER A N 1
ATOM 744 C CA . SER A 1 94 ? 14.109 -3.954 -29.546 1.00 80.69 94 SER A CA 1
ATOM 745 C C . SER A 1 94 ? 14.858 -2.667 -29.208 1.00 80.69 94 SER A C 1
ATOM 747 O O . SER A 1 94 ? 15.079 -2.339 -28.042 1.00 80.69 94 SER A O 1
ATOM 749 N N . ALA A 1 95 ? 15.172 -1.867 -30.230 1.00 72.50 95 ALA A N 1
ATOM 750 C CA . ALA A 1 95 ? 15.829 -0.568 -30.064 1.00 72.50 95 ALA A CA 1
ATOM 751 C C . ALA A 1 95 ? 15.043 0.403 -29.158 1.00 72.50 95 ALA A C 1
ATOM 753 O O . ALA A 1 95 ? 15.636 1.284 -28.545 1.00 72.50 95 ALA A O 1
ATOM 754 N N . ALA A 1 96 ? 13.721 0.230 -29.034 1.00 70.75 96 ALA A N 1
ATOM 755 C CA . ALA A 1 96 ? 12.871 1.038 -28.153 1.00 70.75 96 ALA A CA 1
ATOM 756 C C . ALA A 1 96 ? 13.030 0.702 -26.655 1.00 70.75 96 ALA A C 1
ATOM 758 O O . ALA A 1 96 ? 12.573 1.454 -25.799 1.00 70.75 96 ALA A O 1
ATOM 759 N N . TYR A 1 97 ? 13.666 -0.427 -26.341 1.00 73.44 97 TYR A N 1
ATOM 760 C CA . TYR A 1 97 ? 13.772 -1.011 -25.004 1.00 73.44 97 TYR A CA 1
ATOM 761 C C . TYR A 1 97 ? 15.223 -1.439 -24.692 1.00 73.44 97 TYR A C 1
ATOM 763 O O . TYR A 1 97 ? 15.484 -2.223 -23.775 1.00 73.44 97 TYR A O 1
ATOM 771 N N . SER A 1 98 ? 16.205 -0.909 -25.429 1.00 67.12 98 SER A N 1
ATOM 772 C CA . SER A 1 98 ? 17.622 -1.161 -25.164 1.00 67.12 98 SER A CA 1
ATOM 773 C C . SER A 1 98 ? 17.992 -0.637 -23.769 1.00 67.12 98 SER A C 1
ATOM 775 O O . SER A 1 98 ? 17.871 0.558 -23.502 1.00 67.12 98 SER A O 1
ATOM 777 N N . GLY A 1 99 ? 18.422 -1.522 -22.866 1.00 70.50 99 GLY A N 1
ATOM 778 C CA . GLY A 1 99 ? 18.716 -1.185 -21.463 1.00 70.50 99 GLY A CA 1
ATOM 779 C C . GLY A 1 99 ? 17.666 -1.658 -20.451 1.00 70.50 99 GLY A C 1
ATOM 780 O O . GLY A 1 99 ? 17.851 -1.456 -19.252 1.00 70.50 99 GLY A O 1
ATOM 781 N N . VAL A 1 100 ? 16.610 -2.339 -20.910 1.00 72.19 100 VAL A N 1
ATOM 782 C CA . VAL A 1 100 ? 15.571 -2.951 -20.063 1.00 72.19 100 VAL A CA 1
ATOM 783 C C . VAL A 1 100 ? 16.144 -3.876 -18.995 1.00 72.19 100 VAL A C 1
ATOM 785 O O . VAL A 1 100 ? 15.759 -3.760 -17.834 1.00 72.19 100 VAL A O 1
ATOM 788 N N . ARG A 1 101 ? 17.099 -4.742 -19.354 1.00 74.62 101 ARG A N 1
ATOM 789 C CA . ARG A 1 101 ? 17.723 -5.679 -18.410 1.00 74.62 101 ARG A CA 1
ATOM 790 C C . ARG A 1 101 ? 18.429 -4.960 -17.257 1.00 74.62 101 ARG A C 1
ATOM 792 O O . ARG A 1 101 ? 18.145 -5.238 -16.099 1.00 74.62 101 ARG A O 1
ATOM 799 N N . ASN A 1 102 ? 19.253 -3.964 -17.578 1.00 77.00 102 ASN A N 1
ATOM 800 C CA . ASN A 1 102 ? 19.973 -3.172 -16.577 1.00 77.00 102 ASN A CA 1
ATOM 801 C C . ASN A 1 102 ? 19.011 -2.349 -15.701 1.00 77.00 102 ASN A C 1
ATOM 803 O O . ASN A 1 102 ? 19.237 -2.198 -14.504 1.00 77.00 102 ASN A O 1
ATOM 807 N N . GLY A 1 103 ? 17.925 -1.830 -16.284 1.00 74.06 103 GLY A N 1
ATOM 808 C CA . GLY A 1 103 ? 16.890 -1.105 -15.543 1.00 74.06 103 GLY A CA 1
ATOM 809 C C . GLY A 1 103 ? 16.104 -1.994 -14.573 1.00 74.06 103 GLY A C 1
ATOM 810 O O . GLY A 1 103 ? 15.802 -1.564 -13.463 1.00 74.06 103 GLY A O 1
ATOM 811 N N . LEU A 1 104 ? 15.810 -3.237 -14.970 1.00 73.19 104 LEU A N 1
ATOM 812 C CA . LEU A 1 104 ? 15.172 -4.248 -14.119 1.00 73.19 104 LEU A CA 1
ATOM 813 C C . LEU A 1 104 ? 16.070 -4.658 -12.952 1.00 73.19 104 LEU A C 1
ATOM 815 O O . LEU A 1 104 ? 15.607 -4.699 -11.817 1.00 73.19 104 LEU A O 1
ATOM 819 N N . GLU A 1 105 ? 17.349 -4.923 -13.216 1.00 74.75 105 GLU A N 1
ATOM 820 C CA . GLU A 1 105 ? 18.319 -5.271 -12.173 1.00 74.75 105 GLU A CA 1
ATOM 821 C C . GLU A 1 105 ? 18.498 -4.131 -11.160 1.00 74.75 105 GLU A C 1
ATOM 823 O O . GLU A 1 105 ? 18.514 -4.382 -9.956 1.00 74.75 105 GLU A O 1
ATOM 828 N N . GLY A 1 106 ? 18.537 -2.877 -11.627 1.00 70.81 106 GLY A N 1
ATOM 829 C CA . GLY A 1 106 ? 18.565 -1.702 -10.751 1.00 70.81 106 GLY A CA 1
ATOM 830 C C . GLY A 1 106 ? 17.310 -1.575 -9.881 1.00 70.81 106 GLY A C 1
ATOM 831 O O . GLY A 1 106 ? 17.413 -1.382 -8.674 1.00 70.81 106 GLY A O 1
ATOM 832 N N . ALA A 1 107 ? 16.121 -1.759 -10.462 1.00 67.50 107 ALA A N 1
ATOM 833 C CA . ALA A 1 107 ? 14.867 -1.701 -9.708 1.00 67.50 107 ALA A CA 1
ATOM 834 C C . ALA A 1 107 ? 14.752 -2.830 -8.663 1.00 67.50 107 ALA A C 1
ATOM 836 O O . ALA A 1 107 ? 14.315 -2.584 -7.540 1.00 67.50 107 ALA A O 1
ATOM 837 N N . LEU A 1 108 ? 15.185 -4.049 -9.001 1.00 69.50 108 LEU A N 1
ATOM 838 C CA . LEU A 1 108 ? 15.217 -5.180 -8.066 1.00 69.50 108 LEU A CA 1
ATOM 839 C C . LEU A 1 108 ? 16.207 -4.944 -6.917 1.00 69.50 108 LEU A C 1
ATOM 841 O O . LEU A 1 108 ? 15.908 -5.271 -5.770 1.00 69.50 108 LEU A O 1
ATOM 845 N N . HIS A 1 109 ? 17.369 -4.355 -7.209 1.00 66.94 109 HIS A N 1
ATOM 846 C CA . HIS A 1 109 ? 18.353 -3.979 -6.194 1.00 66.94 109 HIS A CA 1
ATOM 847 C C . HIS A 1 109 ? 17.814 -2.904 -5.233 1.00 66.94 109 HIS A C 1
ATOM 849 O O . HIS A 1 109 ? 18.043 -2.985 -4.027 1.00 66.94 109 HIS A O 1
ATOM 855 N N . ASP A 1 110 ? 17.044 -1.942 -5.745 1.00 61.66 110 ASP A N 1
ATOM 856 C CA . ASP A 1 110 ? 16.449 -0.857 -4.955 1.00 61.66 110 ASP A CA 1
ATOM 857 C C . ASP A 1 110 ? 15.198 -1.286 -4.155 1.00 61.66 110 ASP A C 1
ATOM 859 O O . ASP A 1 110 ? 14.590 -0.475 -3.450 1.00 61.66 110 ASP A O 1
ATOM 863 N N . GLY A 1 111 ? 14.830 -2.573 -4.213 1.00 55.31 111 GLY A N 1
ATOM 864 C CA . GLY A 1 111 ? 13.769 -3.166 -3.397 1.00 55.31 111 GLY A CA 1
ATOM 865 C C . GLY A 1 111 ? 12.349 -2.901 -3.903 1.00 55.31 111 GLY A C 1
ATOM 866 O O . GLY A 1 111 ? 11.420 -2.841 -3.088 1.00 55.31 111 GLY A O 1
ATOM 867 N N . TYR A 1 112 ? 12.185 -2.715 -5.218 1.00 49.03 112 TYR A N 1
ATOM 868 C CA . TYR A 1 112 ? 10.873 -2.650 -5.874 1.00 49.03 112 TYR A CA 1
ATOM 869 C C . TYR A 1 112 ? 10.260 -4.031 -6.116 1.00 49.03 112 TYR A C 1
ATOM 871 O O . TYR A 1 112 ? 11.004 -4.982 -6.441 1.00 49.03 112 TYR A O 1
#

InterPro domains:
  IPR053159 Hybrid Signal Transduction Histidine Kinase [PTHR43642] (1-108)

Solvent-accessible surface area (backbone atoms only — not comparable to full-atom values): 6647 Å² total; per-residue (Å²): 108,70,68,54,51,37,69,74,30,72,69,39,68,66,46,45,52,53,47,53,49,50,33,40,76,72,63,48,43,39,77,39,76,90,77,71,39,79,46,66,53,68,70,61,62,64,67,57,75,64,62,82,59,50,56,54,49,51,48,55,55,46,70,72,43,56,72,67,45,42,54,45,52,59,59,48,54,77,63,50,97,62,80,58,70,67,59,56,50,60,43,39,72,35,85,93,34,63,60,46,65,62,41,50,54,51,41,53,72,73,70,104

Sequence (112 aa):
LTGIVYQKTKGNPFFVLEFMQSLKSRGLLQYNSHQKRWVWNEDITRGEEITNNVLHLLSSKMNGLSDNVQTLLKAMACFGTSTNESVIGYLSESAAYSGVRNGLEGALHDGY

Radius of gyration: 19.41 Å; Cα contacts (8 Å, |Δi|>4): 72; chains: 1; bounding box: 40×25×56 Å

Secondary structure (DSSP, 8-state):
-HHHHHHHHTT-HHHHHHHHHHHHHTTSEEEETTTTEEEE-HHHHHH---HHHHHHHHHHHHHTS-HHHHHHHHHHHTT-S---HHHHHHHHHSGGGTTHHHHHHHHHHTT-

Mean predicted aligned error: 10.39 Å

pLDDT: mean 78.67, std 9.56, range [49.03, 94.5]

Nearest PDB structures (foldseek):
  4r1h-assembly1_B  TM=3.073E-01  e=3.485E-01  Listeria monocytogenes EGD-e
  6c28-assembly2_B  TM=3.212E-01  e=3.192E+00  Rhodopseudomonas palustris CGA009
  5oqj-assembly1_2  TM=2.491E-01  e=2.183E+00  Saccharomyces cerevisiae S288C
  2xro-assembly1_E  TM=3.669E-01  e=9.358E+00  Pseudomonas putida

Foldseek 3Di:
DVVLLCVQQVPDVVSSVLLVVVCVVVVQWDQDPVVRDIDHDPVVSNVDHSPPVVVVVVVVVLVVAPPLQNVVVVVVVVVPPDDDVVVLVVQCPDPSNVCVVVSVVVVVVVPD

Organism: NCBI:txid267567